Protein AF-A0A7C4BXG2-F1 (afdb_monomer)

Foldseek 3Di:
DDDDCPDPVVVVVVVVVVVVVVPDDDDPCDPVVADPPAAEDPPDPDFDDCPRHTDDPVVCVVNPPPPDPPPDPCDDPPQQWKWFCAQNKIKIWGDDPQWTWIDINDPPDTDPVDIGSDPVVVQVVSCVVRNDGPVDMDRDDDD

Secondary structure (DSSP, 8-state):
-PPPTTSHHHHHHHHHHHHHHTTS-S----GGGS-TT--B-TT-SS-EE-SSSEE-HHHHHHHS------------TT-SEEEEEETTEEEEEEEETTEEEEEES-TTSEEEEEEES-HHHHHHHHHHHH--BTT--EE----

Radius of gyration: 22.64 Å; Cα contacts (8 Å, |Δi|>4): 168; chains: 1; bounding box: 54×31×63 Å

pLDDT: mean 75.83, std 14.95, range [41.62, 94.38]

Nearest PDB structures (foldseek):
  8vat-assembly1_G  TM=6.072E-01  e=2.137E+00  Escherichia coli
  3q4k-assembly1_A  TM=5.420E-01  e=1.673E+00  Escherichia coli K-12
  6amq-assembly2_C  TM=5.265E-01  e=2.415E+00  Enterobacter cloacae EcWSU1
  3f1v-assembly1_B  TM=5.075E-01  e=1.673E+00  Escherichia coli
  3t0p-assembly1_A  TM=4.007E-01  e=3.279E+00  Agathobacter rectalis ATCC 33656

Sequence (143 aa):
MAAPAYSLAAWRKFREEQAQRKQESPGEVTLADIPADAEMDVGIVIGFWDGERFVSWEKWVATAPVLRAESTPALPEDARLVTAVCGKTRVWLARDGDRWLMYAGTQRSRRRDFASPHLAHAQHTAEAWYGPPAGGWQVERER

Mean predicted aligned error: 17.7 Å

Solvent-accessible surface area (backbone atoms only — not comparable to full-atom values): 8924 Å² total; per-residue (Å²): 134,86,77,57,89,88,31,73,65,47,53,50,51,51,50,52,54,53,58,58,58,71,74,75,67,85,75,79,84,48,82,84,75,53,65,96,79,59,54,65,53,88,91,62,92,70,62,38,79,74,86,82,40,28,32,46,64,69,59,36,67,75,64,52,78,82,78,70,80,78,85,65,77,83,69,62,92,79,61,50,29,35,36,30,39,17,60,91,37,45,34,38,40,36,55,58,88,74,28,34,38,42,17,62,73,41,90,87,52,70,49,86,92,49,74,28,74,44,65,68,61,48,50,52,49,47,30,74,73,43,32,63,46,81,80,45,81,39,74,56,77,87,128

Structure (mmCIF, N/CA/C/O backbone):
data_AF-A0A7C4BXG2-F1
#
_entry.id   AF-A0A7C4BXG2-F1
#
loop_
_atom_site.group_PDB
_atom_site.id
_atom_site.type_symbol
_atom_site.label_atom_id
_atom_site.label_alt_id
_atom_site.label_c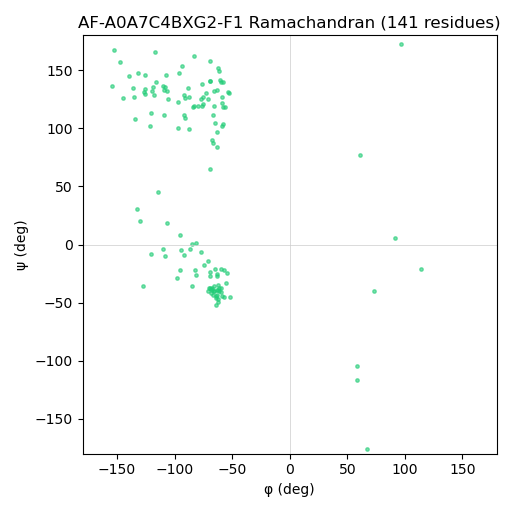omp_id
_atom_site.label_asym_id
_atom_site.label_entity_id
_atom_site.label_seq_id
_atom_site.pdbx_PDB_ins_code
_atom_site.Cartn_x
_atom_site.Cartn_y
_atom_site.Cartn_z
_atom_site.occupancy
_atom_site.B_iso_or_equiv
_atom_site.auth_seq_id
_atom_site.auth_comp_id
_atom_site.auth_asym_id
_atom_site.auth_atom_id
_atom_site.pdbx_PDB_model_num
ATOM 1 N N . MET A 1 1 ? 29.471 7.621 9.120 1.00 42.69 1 MET A N 1
ATOM 2 C CA . MET A 1 1 ? 30.047 8.253 7.913 1.00 42.69 1 MET A CA 1
ATOM 3 C C . MET A 1 1 ? 29.531 7.498 6.699 1.00 42.69 1 MET A C 1
ATOM 5 O O . MET A 1 1 ? 29.715 6.289 6.646 1.00 42.69 1 MET A O 1
ATOM 9 N N . ALA A 1 2 ? 28.808 8.168 5.801 1.00 51.31 2 ALA A N 1
ATOM 10 C CA . ALA A 1 2 ? 28.287 7.552 4.582 1.00 51.31 2 ALA A CA 1
ATOM 11 C C . ALA A 1 2 ? 29.439 7.318 3.593 1.00 51.31 2 ALA A C 1
ATOM 13 O O . ALA A 1 2 ? 30.243 8.220 3.365 1.00 51.31 2 ALA A O 1
ATOM 14 N N . ALA A 1 3 ? 29.550 6.103 3.053 1.00 52.75 3 ALA A N 1
ATOM 15 C CA . ALA A 1 3 ? 30.561 5.797 2.049 1.00 52.75 3 ALA A CA 1
ATOM 16 C C . ALA A 1 3 ? 30.229 6.537 0.738 1.00 52.75 3 ALA A C 1
ATOM 18 O O . ALA A 1 3 ? 29.051 6.620 0.381 1.00 52.75 3 ALA A O 1
ATOM 19 N N . PRO A 1 4 ? 31.228 7.073 0.015 1.00 55.00 4 PRO A N 1
ATOM 20 C CA . PRO A 1 4 ? 30.988 7.770 -1.241 1.00 55.00 4 PRO A CA 1
ATOM 21 C C . PRO A 1 4 ? 30.348 6.833 -2.273 1.00 55.00 4 PRO A C 1
ATOM 23 O O . PRO A 1 4 ? 30.601 5.622 -2.272 1.00 55.00 4 PRO A O 1
ATOM 26 N N . ALA A 1 5 ? 29.531 7.415 -3.157 1.00 58.12 5 ALA A N 1
ATOM 27 C CA . ALA A 1 5 ? 28.716 6.706 -4.150 1.00 58.12 5 ALA A CA 1
ATOM 28 C C . ALA A 1 5 ? 29.522 5.758 -5.062 1.00 58.12 5 ALA A C 1
ATOM 30 O O . ALA A 1 5 ? 28.990 4.760 -5.533 1.00 58.12 5 ALA A O 1
ATOM 31 N N . TYR A 1 6 ? 30.822 6.018 -5.234 1.00 62.44 6 TYR A N 1
ATOM 32 C CA . TYR A 1 6 ? 31.754 5.199 -6.015 1.00 62.44 6 TYR A CA 1
ATOM 33 C C . TYR A 1 6 ? 32.831 4.552 -5.132 1.00 62.44 6 TYR A C 1
ATOM 35 O O . TYR A 1 6 ? 34.021 4.604 -5.426 1.00 62.44 6 TYR A O 1
ATOM 43 N N . SER A 1 7 ? 32.433 3.986 -3.993 1.00 78.75 7 SER A N 1
ATOM 44 C CA . SER A 1 7 ? 33.336 3.215 -3.131 1.00 78.75 7 SER A CA 1
ATOM 45 C C . SER A 1 7 ? 33.278 1.721 -3.448 1.00 78.75 7 SER A C 1
ATOM 47 O O . SER A 1 7 ? 32.250 1.192 -3.868 1.00 78.75 7 SER A O 1
ATOM 49 N N . LEU A 1 8 ? 34.365 1.001 -3.157 1.00 73.44 8 LEU A N 1
ATOM 50 C CA . LEU A 1 8 ? 34.399 -0.464 -3.244 1.00 73.44 8 LEU A CA 1
ATOM 51 C C . LEU A 1 8 ? 33.285 -1.114 -2.399 1.00 73.44 8 LEU A C 1
ATOM 53 O O . LEU A 1 8 ? 32.741 -2.148 -2.772 1.00 73.44 8 LEU A O 1
ATOM 57 N N . ALA A 1 9 ? 32.922 -0.491 -1.273 1.00 77.75 9 ALA A N 1
ATOM 58 C CA . ALA A 1 9 ? 31.816 -0.924 -0.425 1.00 77.75 9 ALA A CA 1
ATOM 59 C C . ALA A 1 9 ? 30.448 -0.740 -1.106 1.00 77.75 9 ALA A C 1
ATOM 61 O O . ALA A 1 9 ? 29.619 -1.645 -1.041 1.00 77.75 9 ALA A O 1
ATOM 62 N N . ALA A 1 10 ? 30.229 0.384 -1.800 1.00 74.00 10 ALA A N 1
ATOM 63 C CA . ALA A 1 10 ? 29.034 0.595 -2.618 1.00 74.00 10 ALA A CA 1
ATOM 64 C C . ALA A 1 10 ? 28.955 -0.423 -3.766 1.00 74.00 10 ALA A C 1
ATOM 66 O O . ALA A 1 10 ? 27.894 -0.978 -4.031 1.00 74.00 10 ALA A O 1
ATOM 67 N N . TRP A 1 11 ? 30.093 -0.751 -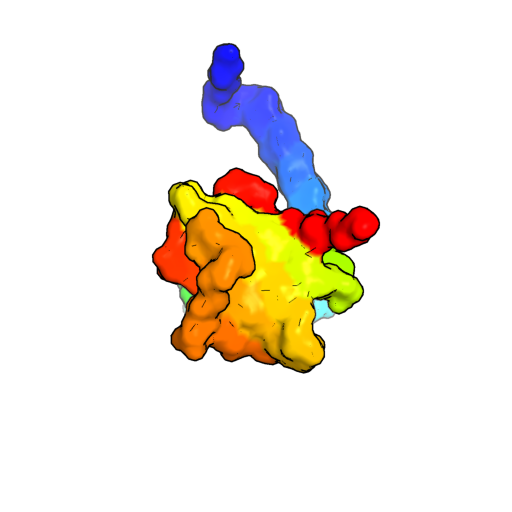4.384 1.00 69.38 11 TRP A N 1
ATOM 68 C CA . TRP A 1 11 ? 30.150 -1.750 -5.450 1.00 69.38 11 TRP A CA 1
ATOM 69 C C . TRP A 1 11 ? 29.874 -3.178 -4.964 1.00 69.38 11 TRP A C 1
ATOM 71 O O . TRP A 1 11 ? 29.197 -3.942 -5.649 1.00 69.38 11 TRP A O 1
ATOM 81 N N . ARG A 1 12 ? 30.362 -3.544 -3.773 1.00 79.06 12 ARG A N 1
ATOM 82 C CA . ARG A 1 12 ? 30.059 -4.841 -3.146 1.00 79.06 12 ARG A CA 1
ATOM 83 C C . ARG A 1 12 ? 28.575 -4.971 -2.815 1.00 79.06 12 ARG A C 1
ATOM 85 O O . ARG A 1 12 ? 27.976 -5.960 -3.217 1.00 79.06 12 ARG A O 1
ATOM 92 N N . LYS A 1 13 ? 27.974 -3.941 -2.210 1.00 76.69 13 LYS A N 1
ATOM 93 C CA . LYS 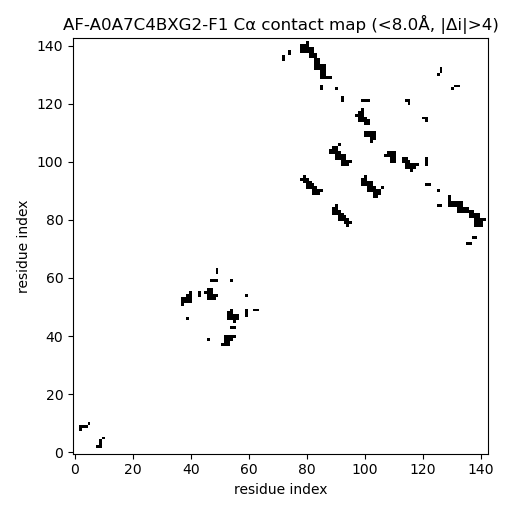A 1 13 ? 26.524 -3.897 -1.964 1.00 76.69 13 LYS A CA 1
ATOM 94 C C . LYS A 1 13 ? 25.713 -4.004 -3.250 1.00 76.69 13 LYS A C 1
ATOM 96 O O . LYS A 1 13 ? 24.798 -4.808 -3.319 1.00 76.69 13 LYS A O 1
ATOM 101 N N . PHE A 1 14 ? 26.104 -3.275 -4.295 1.00 73.88 14 PHE A N 1
ATOM 102 C CA . PHE A 1 14 ? 25.446 -3.372 -5.596 1.00 73.88 14 PHE A CA 1
ATOM 103 C C . PHE A 1 14 ? 25.522 -4.793 -6.177 1.00 73.88 14 PHE A C 1
ATOM 105 O O . PHE A 1 14 ? 24.537 -5.291 -6.708 1.00 73.88 14 PHE A O 1
ATOM 112 N N . ARG A 1 15 ? 26.660 -5.492 -6.052 1.00 76.19 15 ARG A N 1
ATOM 113 C CA . ARG A 1 15 ? 26.761 -6.899 -6.482 1.00 76.19 15 ARG A CA 1
ATOM 114 C C . ARG A 1 15 ? 25.892 -7.840 -5.652 1.00 76.19 15 ARG A C 1
ATOM 116 O O . ARG A 1 15 ? 25.310 -8.753 -6.225 1.00 76.19 15 ARG A O 1
ATOM 123 N N . GLU A 1 16 ? 25.821 -7.637 -4.340 1.00 72.94 16 GLU A N 1
ATOM 124 C CA . GLU A 1 16 ? 24.965 -8.424 -3.443 1.00 72.94 16 GLU A CA 1
ATOM 125 C C . GLU A 1 16 ? 23.480 -8.223 -3.786 1.00 72.94 16 GLU A C 1
ATOM 127 O O . GLU A 1 16 ? 22.754 -9.199 -3.955 1.00 72.94 16 GLU A O 1
ATOM 132 N N . GLU A 1 17 ? 23.060 -6.978 -4.025 1.00 69.69 17 GLU A N 1
ATOM 133 C CA . GLU A 1 17 ? 21.702 -6.624 -4.457 1.00 69.69 17 GLU A CA 1
ATOM 134 C C . GLU A 1 17 ? 21.356 -7.210 -5.837 1.00 69.69 17 GLU A C 1
ATOM 136 O O . GLU A 1 17 ? 20.243 -7.692 -6.045 1.00 69.69 17 GLU A O 1
ATOM 141 N N . GLN A 1 18 ? 22.303 -7.219 -6.782 1.00 65.19 18 GLN A N 1
ATOM 142 C CA . GLN A 1 18 ? 22.118 -7.843 -8.100 1.00 65.19 18 GLN A CA 1
ATOM 143 C C . GLN A 1 18 ? 22.058 -9.375 -8.015 1.00 65.19 18 GLN A C 1
ATOM 145 O O . GLN A 1 18 ? 21.264 -9.998 -8.717 1.00 65.19 18 GLN A O 1
ATOM 150 N N . ALA A 1 19 ? 22.860 -9.994 -7.144 1.00 62.03 19 ALA A N 1
ATOM 151 C CA . ALA A 1 19 ? 22.832 -11.439 -6.925 1.00 62.03 19 ALA A CA 1
ATOM 152 C C . ALA A 1 19 ? 21.519 -11.896 -6.266 1.00 62.03 19 ALA A C 1
ATOM 154 O O . ALA A 1 19 ? 20.984 -12.933 -6.650 1.00 62.03 19 ALA A O 1
ATOM 155 N N . GLN A 1 20 ? 20.972 -11.104 -5.338 1.00 55.25 20 GLN A N 1
ATOM 156 C CA . GLN A 1 20 ? 19.665 -11.356 -4.721 1.00 55.25 20 GLN A CA 1
ATOM 157 C C . GLN A 1 20 ? 18.502 -11.127 -5.691 1.00 55.25 20 GLN A C 1
ATOM 159 O O . GLN A 1 20 ? 17.590 -11.946 -5.745 1.00 55.25 20 GLN A O 1
ATOM 164 N N . ARG A 1 21 ? 18.554 -10.090 -6.537 1.00 52.72 21 ARG A N 1
ATOM 165 C CA . ARG A 1 21 ? 17.529 -9.858 -7.574 1.00 52.72 21 ARG A CA 1
ATOM 166 C C . ARG A 1 21 ? 17.450 -10.963 -8.624 1.00 52.72 21 ARG A C 1
ATOM 168 O O . ARG A 1 21 ? 16.385 -11.169 -9.194 1.00 52.72 21 ARG A O 1
ATOM 175 N N . LYS A 1 22 ? 18.546 -11.682 -8.874 1.00 49.16 22 LYS A N 1
ATOM 176 C CA . LYS A 1 22 ? 18.577 -12.778 -9.852 1.00 49.16 22 LYS A CA 1
ATOM 177 C C . LYS A 1 22 ? 17.794 -14.022 -9.399 1.00 49.16 22 LYS A C 1
ATOM 179 O O . LYS A 1 22 ? 17.541 -14.892 -10.219 1.00 49.16 22 LYS A O 1
ATOM 184 N N . GLN A 1 23 ? 17.421 -14.129 -8.119 1.00 49.28 23 GLN A N 1
ATOM 185 C CA . GLN A 1 23 ? 16.764 -15.327 -7.579 1.00 49.28 23 GLN A CA 1
ATOM 186 C C . GLN A 1 23 ? 15.227 -15.297 -7.624 1.00 49.28 23 GLN A C 1
ATOM 188 O O . GLN A 1 23 ? 14.618 -16.335 -7.392 1.00 49.28 23 GLN A O 1
ATOM 193 N N . GLU A 1 24 ? 14.591 -14.166 -7.954 1.00 45.75 24 GLU A N 1
ATOM 194 C CA . GLU A 1 24 ? 13.129 -14.009 -7.810 1.00 45.75 24 GLU A CA 1
ATOM 195 C C 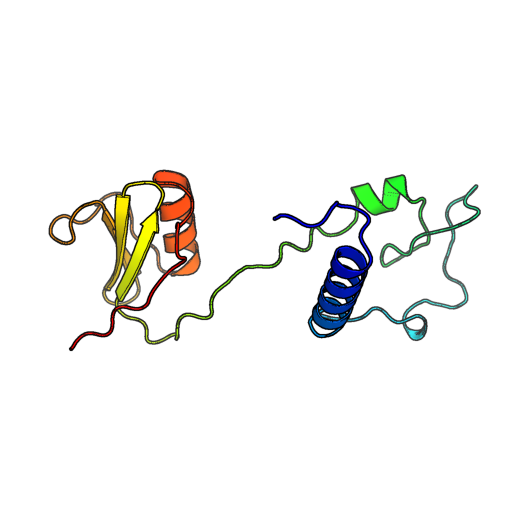. GLU A 1 24 ? 12.423 -13.401 -9.041 1.00 45.75 24 GLU A C 1
ATOM 197 O O . GLU A 1 24 ? 11.404 -12.723 -8.911 1.00 45.75 24 GLU A O 1
ATOM 202 N N . SER A 1 25 ? 12.923 -13.630 -10.261 1.00 41.62 25 SER A N 1
ATOM 203 C CA . SER A 1 25 ? 12.188 -13.255 -11.479 1.00 41.62 25 SER A CA 1
ATOM 204 C C . SER A 1 25 ? 11.237 -14.376 -11.933 1.00 41.62 25 SER A C 1
ATOM 206 O O . SER A 1 25 ? 11.701 -15.501 -12.139 1.00 41.62 25 SER A O 1
ATOM 208 N N . PRO A 1 26 ? 9.936 -14.107 -12.158 1.00 43.25 26 PRO A N 1
ATOM 209 C CA . PRO A 1 26 ? 9.053 -15.051 -12.828 1.00 43.25 26 PRO A CA 1
ATOM 210 C C . PRO A 1 26 ? 9.433 -15.136 -14.310 1.00 43.25 26 PRO A C 1
ATOM 212 O O . PRO A 1 26 ? 9.474 -14.115 -14.990 1.00 43.25 26 PRO A O 1
ATOM 215 N N . GLY A 1 27 ? 9.706 -16.357 -14.779 1.00 49.84 27 GLY A N 1
ATOM 216 C CA . GLY A 1 27 ? 9.966 -16.689 -16.182 1.00 49.84 27 GLY A CA 1
ATOM 217 C C . GLY A 1 27 ? 11.179 -15.971 -16.769 1.00 49.84 27 GLY A C 1
ATOM 218 O O . GLY A 1 27 ? 11.028 -15.012 -17.518 1.00 49.84 27 GLY A O 1
ATOM 219 N N . GLU A 1 28 ? 12.386 -16.437 -16.445 1.00 55.62 28 GLU A N 1
ATOM 220 C CA . GLU A 1 28 ? 13.588 -16.061 -17.193 1.00 55.62 28 GLU A CA 1
ATOM 221 C C . GLU A 1 28 ? 13.375 -16.487 -18.655 1.00 55.62 28 GLU A C 1
ATOM 223 O O . GLU A 1 28 ? 13.436 -17.673 -18.959 1.00 55.62 28 GLU A O 1
ATOM 228 N N . VAL A 1 29 ? 13.048 -15.540 -19.545 1.00 57.25 29 VAL A N 1
ATOM 229 C CA . VAL A 1 29 ? 13.073 -15.781 -20.994 1.00 57.25 29 VAL A CA 1
ATOM 230 C C . VAL A 1 29 ? 14.532 -16.026 -21.337 1.00 57.25 29 VAL A C 1
ATOM 232 O O . VAL A 1 29 ? 15.368 -15.120 -21.298 1.00 57.25 29 VAL A O 1
ATOM 235 N N . THR A 1 30 ? 14.857 -17.286 -21.572 1.00 65.56 30 THR A N 1
ATOM 236 C CA . THR A 1 30 ? 16.206 -17.723 -21.875 1.00 65.56 30 THR A CA 1
ATOM 237 C C . THR A 1 30 ? 16.485 -17.531 -23.358 1.00 65.56 30 THR A C 1
ATOM 239 O O . THR A 1 30 ? 15.582 -17.423 -24.184 1.00 65.56 30 THR A O 1
ATOM 242 N N . LEU A 1 31 ? 17.765 -17.541 -23.732 1.00 64.88 31 LEU A N 1
ATOM 243 C CA . LEU A 1 31 ? 18.156 -17.498 -25.142 1.00 64.88 31 LEU A CA 1
ATOM 244 C C . LEU A 1 31 ? 17.542 -18.653 -25.965 1.00 64.88 31 LEU A C 1
ATOM 246 O O . LEU A 1 31 ? 17.446 -18.545 -27.181 1.00 64.88 31 LEU A O 1
ATOM 250 N N . ALA A 1 32 ? 17.146 -19.751 -25.308 1.00 73.12 32 ALA A N 1
ATOM 251 C CA . ALA A 1 32 ? 16.499 -20.899 -25.938 1.00 73.12 32 ALA A CA 1
ATOM 252 C C . ALA A 1 32 ? 15.030 -20.639 -26.318 1.00 73.12 32 ALA A C 1
ATOM 254 O O . ALA A 1 32 ? 14.491 -21.363 -27.151 1.00 73.12 32 ALA A O 1
ATOM 255 N N . ASP A 1 33 ? 14.405 -19.612 -25.738 1.00 72.94 33 ASP A N 1
ATOM 256 C CA . ASP A 1 33 ? 13.015 -19.231 -26.003 1.00 72.94 33 ASP A CA 1
ATOM 257 C C . ASP A 1 33 ? 12.885 -18.284 -27.212 1.00 72.94 33 ASP A C 1
ATOM 259 O O . ASP A 1 33 ? 11.778 -17.934 -27.617 1.00 72.94 33 ASP A O 1
ATOM 263 N N . ILE A 1 34 ? 14.012 -17.870 -27.803 1.00 75.56 34 ILE A N 1
ATOM 264 C CA . ILE A 1 34 ? 14.061 -16.992 -28.974 1.00 75.56 34 ILE A CA 1
ATOM 265 C C . ILE A 1 34 ? 14.227 -17.854 -30.240 1.00 75.56 34 ILE A C 1
ATOM 267 O O . ILE A 1 34 ? 15.216 -18.587 -30.345 1.00 75.56 34 ILE A O 1
ATOM 271 N N . PRO A 1 35 ? 13.312 -17.766 -31.227 1.00 79.75 35 PRO A N 1
ATOM 272 C CA . PRO A 1 35 ? 13.462 -18.454 -32.507 1.00 79.75 35 PRO A CA 1
ATOM 273 C C . PRO A 1 35 ? 14.754 -18.048 -33.224 1.00 79.75 35 PRO A C 1
ATOM 275 O O . PRO A 1 35 ? 15.123 -16.874 -33.252 1.00 79.75 35 PRO A O 1
ATOM 278 N N . ALA A 1 36 ? 15.436 -19.012 -33.847 1.00 74.31 36 ALA A N 1
ATOM 279 C CA . ALA A 1 36 ? 16.690 -18.755 -34.562 1.00 74.31 36 ALA A CA 1
ATOM 280 C C . ALA A 1 36 ? 16.515 -17.837 -35.791 1.00 74.31 36 ALA A C 1
ATOM 282 O O . ALA A 1 36 ? 17.481 -17.232 -36.251 1.00 74.31 36 ALA A O 1
ATOM 283 N N . ASP A 1 37 ? 15.294 -17.744 -36.313 1.00 77.56 37 ASP A N 1
ATOM 284 C CA . ASP A 1 37 ? 14.865 -16.948 -37.463 1.00 77.56 37 ASP A CA 1
ATOM 285 C C . ASP A 1 37 ? 14.040 -15.711 -37.067 1.00 77.56 37 ASP A C 1
ATOM 287 O O . ASP A 1 37 ? 13.340 -15.137 -37.899 1.00 77.56 37 ASP A O 1
ATOM 291 N N . ALA A 1 38 ? 14.128 -15.290 -35.803 1.00 77.12 38 ALA A N 1
ATOM 292 C CA . ALA A 1 38 ? 13.421 -14.125 -35.292 1.00 77.12 38 ALA A CA 1
ATOM 293 C C . ALA A 1 38 ? 13.661 -12.862 -36.142 1.00 77.12 38 ALA A C 1
ATOM 295 O O . ALA A 1 38 ? 14.797 -12.480 -36.439 1.00 77.12 38 ALA A O 1
ATOM 296 N N . GLU A 1 39 ? 12.565 -12.192 -36.502 1.00 75.94 39 GLU A N 1
ATOM 297 C CA . GLU A 1 39 ? 12.587 -10.988 -37.328 1.00 75.94 39 GLU A CA 1
ATOM 298 C C . GLU A 1 39 ? 13.193 -9.798 -36.561 1.00 75.94 39 GLU A C 1
ATOM 300 O O . GLU A 1 39 ? 12.961 -9.607 -35.361 1.00 75.94 39 GLU A O 1
ATOM 305 N N . MET A 1 40 ? 13.983 -8.982 -37.264 1.00 75.12 40 MET A N 1
ATOM 306 C CA . MET A 1 40 ? 14.625 -7.785 -36.722 1.00 75.12 40 MET A CA 1
ATOM 307 C C . MET A 1 40 ? 14.120 -6.544 -37.455 1.00 75.12 40 MET A C 1
ATOM 309 O O . MET A 1 40 ? 14.176 -6.482 -38.684 1.00 75.12 40 MET A O 1
ATOM 313 N N . ASP A 1 41 ? 13.663 -5.540 -36.702 1.00 74.06 41 ASP A N 1
ATOM 314 C CA . ASP A 1 41 ? 13.231 -4.267 -37.280 1.00 74.06 41 ASP A CA 1
ATOM 315 C C . ASP A 1 41 ? 14.408 -3.596 -38.040 1.00 74.06 41 ASP A C 1
ATOM 317 O O . ASP A 1 41 ? 15.577 -3.635 -37.636 1.00 74.06 41 ASP A O 1
ATOM 321 N N . VAL A 1 42 ? 14.094 -2.967 -39.176 1.00 69.38 42 VAL A N 1
ATOM 322 C CA . VAL A 1 42 ? 15.086 -2.421 -40.118 1.00 69.38 42 VAL A CA 1
ATOM 323 C C . VAL A 1 42 ? 15.919 -1.302 -39.478 1.00 69.38 42 VAL A C 1
ATOM 325 O O . VAL A 1 42 ? 15.380 -0.359 -38.903 1.00 69.38 42 VAL A O 1
ATOM 328 N N . GLY A 1 43 ? 17.245 -1.368 -39.643 1.00 70.00 43 GLY A N 1
ATOM 329 C CA . GLY A 1 43 ? 18.184 -0.332 -39.184 1.00 70.00 43 GLY A CA 1
ATOM 330 C C . GLY A 1 43 ? 18.737 -0.541 -37.772 1.00 70.00 43 GLY A C 1
ATOM 331 O O . GLY A 1 43 ? 19.462 0.314 -37.265 1.00 70.00 43 GLY A O 1
ATOM 332 N N . ILE A 1 44 ? 18.430 -1.674 -37.140 1.00 64.75 44 ILE A N 1
ATOM 333 C CA . ILE A 1 44 ? 18.906 -2.018 -35.802 1.00 64.75 44 ILE A CA 1
ATOM 334 C C . ILE A 1 44 ? 20.214 -2.813 -35.884 1.00 64.75 44 ILE A C 1
ATOM 336 O O . ILE A 1 44 ? 20.301 -3.819 -36.580 1.00 64.75 44 ILE A O 1
ATOM 340 N N . VAL A 1 45 ? 21.231 -2.363 -35.142 1.00 63.44 45 VAL A N 1
ATOM 341 C CA . VAL A 1 45 ? 22.531 -3.056 -35.000 1.00 63.44 45 VAL A CA 1
ATOM 342 C C . VAL A 1 45 ? 22.591 -3.880 -33.705 1.00 63.44 45 VAL A C 1
ATOM 344 O O . VAL A 1 45 ? 23.267 -4.902 -33.653 1.00 63.44 45 VAL A O 1
ATOM 347 N N . ILE A 1 46 ? 21.867 -3.452 -32.664 1.00 73.56 46 ILE A N 1
ATOM 348 C CA . ILE A 1 46 ? 21.682 -4.181 -31.400 1.00 73.56 46 ILE A CA 1
ATOM 349 C C . ILE A 1 46 ? 20.194 -4.119 -31.051 1.00 73.56 46 ILE A C 1
ATOM 351 O O . ILE A 1 46 ? 19.684 -3.050 -30.710 1.00 73.56 46 ILE A O 1
ATOM 355 N N . GLY A 1 47 ? 19.503 -5.249 -31.194 1.00 76.75 47 GLY A N 1
ATOM 356 C CA . GLY A 1 47 ? 18.071 -5.371 -30.936 1.00 76.75 47 GLY A CA 1
ATOM 357 C C . GLY A 1 47 ? 17.770 -5.899 -29.540 1.00 76.75 47 GLY A C 1
ATOM 358 O O . GLY A 1 47 ? 18.516 -6.710 -28.995 1.00 76.75 47 GLY A O 1
ATOM 359 N N . PHE A 1 48 ? 16.653 -5.453 -28.978 1.00 78.19 48 PHE A N 1
ATOM 360 C CA . PHE A 1 48 ? 16.096 -5.946 -27.725 1.00 78.19 48 PHE A CA 1
ATOM 361 C C . PHE A 1 48 ? 14.862 -6.789 -28.034 1.00 78.19 48 PHE A C 1
ATOM 363 O O . PHE 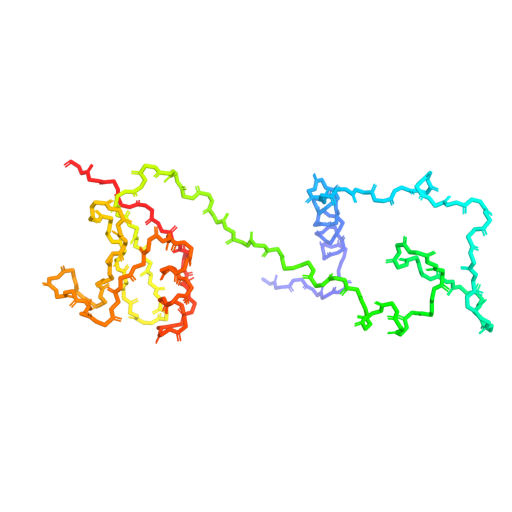A 1 48 ? 14.013 -6.370 -28.819 1.00 78.19 48 PHE A O 1
ATOM 370 N N . TRP A 1 49 ? 14.785 -7.979 -27.441 1.00 82.00 49 TRP A N 1
ATOM 371 C CA . TRP A 1 49 ? 13.653 -8.887 -27.618 1.00 82.00 49 TRP A CA 1
ATOM 372 C C . TRP A 1 49 ? 12.449 -8.387 -26.815 1.00 82.00 49 TRP A C 1
ATOM 374 O O . TRP A 1 49 ? 12.544 -8.226 -25.594 1.00 82.00 49 TRP A O 1
ATOM 384 N N . ASP A 1 50 ? 11.333 -8.118 -27.491 1.00 76.69 50 ASP A N 1
ATOM 385 C CA . ASP A 1 50 ? 10.072 -7.695 -26.862 1.00 76.69 50 ASP A CA 1
ATOM 386 C C . ASP A 1 50 ? 9.099 -8.856 -26.584 1.00 76.69 50 ASP A C 1
ATOM 388 O O . ASP A 1 50 ? 8.075 -8.647 -25.937 1.00 76.69 50 ASP A O 1
ATOM 392 N N . GLY A 1 51 ? 9.438 -10.074 -27.019 1.00 74.69 51 GLY A N 1
ATOM 393 C CA . GLY A 1 51 ? 8.581 -11.260 -26.942 1.00 74.69 51 GLY A CA 1
ATOM 394 C C . GLY A 1 51 ? 8.136 -11.786 -28.309 1.00 74.69 51 GLY A C 1
ATOM 395 O O . GLY A 1 51 ? 7.806 -12.965 -28.409 1.00 74.69 51 GLY A O 1
ATOM 396 N N . GLU A 1 52 ? 8.176 -10.954 -29.353 1.00 79.25 52 GLU A N 1
ATOM 397 C CA . GLU A 1 52 ? 7.772 -11.318 -30.719 1.00 79.25 52 GLU A CA 1
ATOM 398 C C . GLU A 1 52 ? 8.849 -11.000 -31.768 1.00 79.25 52 GLU A C 1
ATOM 400 O O . GLU A 1 52 ? 9.011 -11.757 -32.726 1.00 79.25 52 GLU A O 1
ATOM 405 N N . ARG A 1 53 ? 9.596 -9.899 -31.609 1.00 81.38 53 ARG A N 1
ATOM 406 C CA . ARG A 1 53 ? 10.633 -9.451 -32.555 1.00 81.38 53 ARG A CA 1
ATOM 407 C C . ARG A 1 53 ? 11.736 -8.638 -31.879 1.00 81.38 53 ARG A C 1
ATOM 409 O O . ARG A 1 53 ? 11.619 -8.181 -30.741 1.00 81.38 53 ARG A O 1
ATOM 416 N N . PHE A 1 54 ? 12.832 -8.415 -32.600 1.00 82.00 54 PHE A N 1
ATOM 417 C CA . PHE A 1 54 ? 13.897 -7.526 -32.138 1.00 82.00 54 PHE A CA 1
ATOM 418 C C . PHE A 1 54 ? 13.592 -6.065 -32.478 1.00 82.00 54 PHE A C 1
ATOM 420 O O . PHE A 1 54 ? 13.519 -5.685 -33.649 1.00 82.00 54 PHE A O 1
ATOM 427 N N . VAL A 1 55 ? 13.472 -5.234 -31.441 1.00 82.00 55 VAL A N 1
ATOM 428 C CA . VAL A 1 55 ? 13.171 -3.798 -31.536 1.00 82.00 55 VAL A CA 1
ATOM 429 C C . VAL A 1 55 ? 14.314 -2.933 -30.999 1.00 82.00 55 VAL A C 1
ATOM 431 O O . VAL A 1 55 ? 15.240 -3.415 -30.344 1.00 82.00 55 VAL A O 1
ATOM 434 N N . SER A 1 56 ? 14.285 -1.630 -31.296 1.00 85.62 56 SER A N 1
ATOM 435 C CA . SER A 1 56 ? 15.282 -0.686 -30.782 1.00 85.62 56 SER A CA 1
ATOM 436 C C . SER A 1 56 ? 15.114 -0.484 -29.273 1.00 85.62 56 SER A C 1
ATOM 438 O O . SER A 1 56 ? 14.026 -0.675 -28.730 1.00 85.62 56 SER A O 1
ATOM 440 N N . TRP A 1 57 ? 16.174 -0.040 -28.592 1.00 78.62 57 TRP A N 1
ATOM 441 C CA . TRP A 1 57 ? 16.141 0.232 -27.149 1.00 78.62 57 TRP A CA 1
ATOM 442 C C . TRP A 1 57 ? 14.987 1.155 -26.730 1.00 78.62 57 TRP A C 1
ATOM 444 O O . TRP A 1 57 ? 14.276 0.866 -25.773 1.00 78.62 57 TRP A O 1
ATOM 454 N N . GLU A 1 58 ? 14.762 2.246 -27.462 1.00 82.31 58 GLU A N 1
ATOM 455 C CA . GLU A 1 58 ? 13.710 3.222 -27.149 1.00 82.31 58 GLU A CA 1
ATOM 456 C C . GLU A 1 58 ? 12.311 2.603 -27.231 1.00 82.31 58 GLU A C 1
ATOM 458 O O . GLU A 1 58 ? 11.481 2.797 -26.342 1.00 82.31 58 GLU A O 1
ATOM 463 N N . LYS A 1 59 ? 12.067 1.808 -28.279 1.00 79.94 59 LYS A N 1
ATOM 464 C CA . LYS A 1 59 ? 10.798 1.108 -28.493 1.00 79.94 59 LYS A CA 1
ATOM 465 C C . LYS A 1 59 ? 10.597 0.005 -27.458 1.00 79.94 59 LYS A C 1
ATOM 467 O O . LYS A 1 59 ? 9.487 -0.163 -26.955 1.00 79.94 59 LYS A O 1
ATOM 472 N N . TRP A 1 60 ? 11.673 -0.684 -27.084 1.00 82.69 60 TRP A N 1
ATOM 473 C CA . TRP A 1 60 ? 11.647 -1.670 -26.014 1.00 82.69 60 TRP A CA 1
ATOM 474 C C . TRP A 1 60 ? 11.278 -1.027 -24.678 1.00 82.69 60 TRP A C 1
ATOM 476 O O . TRP A 1 60 ? 10.332 -1.471 -24.047 1.00 82.69 60 TRP A O 1
ATOM 486 N N . VAL A 1 61 ? 11.918 0.078 -24.280 1.00 79.38 61 VAL A N 1
ATOM 487 C CA . VAL A 1 61 ? 11.595 0.794 -23.028 1.00 79.38 61 VAL A CA 1
ATOM 488 C C . VAL A 1 61 ? 10.145 1.286 -23.003 1.00 79.38 61 VAL A C 1
ATOM 490 O O . VAL A 1 61 ? 9.503 1.234 -21.957 1.00 79.38 61 VAL A O 1
ATOM 493 N N . ALA A 1 62 ? 9.612 1.740 -24.139 1.00 78.12 62 ALA A N 1
ATOM 494 C CA . ALA A 1 62 ? 8.224 2.190 -24.238 1.00 78.12 62 ALA A CA 1
ATOM 495 C C . ALA A 1 62 ? 7.195 1.049 -24.119 1.00 78.12 62 ALA A C 1
ATOM 497 O O . ALA A 1 62 ? 6.064 1.294 -23.701 1.00 78.12 62 ALA A O 1
ATOM 498 N N . THR A 1 63 ? 7.577 -0.175 -24.488 1.00 71.25 63 THR A N 1
ATOM 499 C CA . THR A 1 63 ? 6.678 -1.343 -24.546 1.00 71.25 63 THR A CA 1
ATOM 500 C C . THR A 1 63 ? 6.960 -2.349 -23.427 1.00 71.25 63 THR A C 1
ATOM 502 O O . THR A 1 63 ? 6.175 -3.269 -23.209 1.00 71.25 63 THR A O 1
ATOM 505 N N . ALA A 1 64 ? 8.066 -2.171 -22.698 1.00 65.75 64 ALA A N 1
ATOM 506 C CA . ALA A 1 64 ? 8.492 -3.069 -21.644 1.00 65.75 64 ALA A CA 1
ATOM 507 C C . ALA A 1 64 ? 7.395 -3.148 -20.574 1.00 65.75 64 ALA A C 1
ATOM 509 O O . ALA A 1 64 ? 6.962 -2.109 -20.058 1.00 65.75 64 ALA A O 1
ATOM 510 N N . PRO A 1 65 ? 6.939 -4.361 -20.218 1.00 57.22 65 PRO A N 1
ATOM 511 C CA . PRO A 1 65 ? 5.952 -4.515 -19.169 1.00 57.22 65 PRO A CA 1
ATOM 512 C C . PRO A 1 65 ? 6.523 -3.912 -17.887 1.00 57.22 65 PRO A C 1
ATOM 514 O O . PRO A 1 65 ? 7.594 -4.304 -17.416 1.00 57.22 65 PRO A O 1
ATOM 517 N N . VAL A 1 66 ? 5.816 -2.929 -17.326 1.00 58.09 66 VAL A N 1
ATOM 518 C CA . VAL A 1 66 ? 6.164 -2.354 -16.027 1.00 58.09 66 VAL A CA 1
ATOM 519 C C . VAL A 1 66 ? 5.915 -3.440 -14.987 1.00 58.09 66 VAL A C 1
ATOM 521 O O . VAL A 1 66 ? 4.818 -3.563 -14.445 1.00 58.09 66 VAL A O 1
ATOM 524 N N . LEU A 1 67 ? 6.937 -4.250 -14.719 1.00 52.06 67 LEU A N 1
ATOM 525 C CA . LEU A 1 67 ? 6.960 -5.184 -13.605 1.00 52.06 67 LEU A CA 1
ATOM 526 C C . LEU A 1 67 ? 6.991 -4.353 -12.321 1.00 52.06 67 LEU A C 1
ATOM 528 O O . LEU A 1 67 ? 8.044 -4.004 -11.786 1.00 52.06 67 LEU A O 1
ATOM 532 N N . ARG A 1 68 ? 5.805 -3.980 -11.839 1.00 42.75 68 ARG A N 1
ATOM 533 C CA . ARG A 1 68 ? 5.640 -3.528 -10.465 1.00 42.75 68 ARG A CA 1
ATOM 534 C C . ARG A 1 68 ? 5.918 -4.748 -9.601 1.00 42.75 68 ARG A C 1
ATOM 536 O O . ARG A 1 68 ? 5.138 -5.691 -9.613 1.00 42.75 68 ARG A O 1
ATOM 543 N N . ALA A 1 69 ? 7.025 -4.725 -8.866 1.00 48.34 69 ALA A N 1
ATOM 544 C CA . ALA A 1 69 ? 7.163 -5.603 -7.719 1.00 48.34 69 ALA A CA 1
ATOM 545 C C . ALA A 1 69 ? 5.985 -5.280 -6.792 1.00 48.34 69 ALA A C 1
ATOM 547 O O . ALA A 1 69 ? 5.947 -4.209 -6.179 1.00 48.34 69 ALA A O 1
ATOM 548 N N . GLU A 1 70 ? 4.972 -6.143 -6.777 1.00 43.78 70 GLU A N 1
ATOM 549 C CA . GLU A 1 70 ? 3.949 -6.100 -5.749 1.00 43.78 70 GLU A CA 1
ATOM 550 C C . GLU A 1 70 ? 4.669 -6.392 -4.439 1.00 43.78 70 GLU A C 1
ATOM 552 O O . GLU A 1 70 ? 4.973 -7.534 -4.104 1.00 43.78 70 GLU A O 1
ATOM 557 N N . SER A 1 71 ? 5.016 -5.330 -3.715 1.00 46.41 71 SER A N 1
ATOM 558 C CA . SER A 1 71 ? 5.475 -5.407 -2.336 1.00 46.41 71 SER A CA 1
ATOM 559 C C . SER A 1 71 ? 4.292 -5.825 -1.467 1.00 46.41 71 SER A C 1
ATOM 561 O O . SER A 1 71 ? 3.797 -5.040 -0.663 1.00 46.41 71 SER A O 1
ATOM 563 N N . THR A 1 72 ? 3.790 -7.037 -1.666 1.00 50.38 72 THR A N 1
ATOM 564 C CA . THR A 1 72 ? 2.778 -7.641 -0.816 1.00 50.38 72 THR A CA 1
ATOM 565 C C . THR A 1 72 ? 3.545 -8.339 0.297 1.00 50.38 72 THR A C 1
ATOM 567 O O . THR A 1 72 ? 4.059 -9.437 0.075 1.00 50.38 72 THR A O 1
ATOM 570 N N . PRO A 1 73 ? 3.686 -7.757 1.505 1.00 50.97 73 PRO A N 1
ATOM 571 C CA . PRO A 1 73 ? 3.983 -8.601 2.645 1.00 50.97 73 PRO A CA 1
ATOM 572 C C . PRO A 1 73 ? 2.832 -9.605 2.720 1.00 50.97 73 PRO A C 1
ATOM 574 O O . PRO A 1 73 ? 1.673 -9.202 2.828 1.00 50.97 73 PRO A O 1
ATOM 577 N N . ALA A 1 74 ? 3.151 -10.893 2.577 1.00 56.31 74 ALA A N 1
ATOM 578 C CA . ALA A 1 74 ? 2.198 -11.987 2.679 1.00 56.31 74 ALA A CA 1
ATOM 579 C C . ALA A 1 74 ? 1.622 -12.001 4.101 1.00 56.31 74 ALA A C 1
ATOM 581 O O . ALA A 1 74 ? 2.128 -12.669 5.003 1.00 56.31 74 ALA A O 1
ATOM 582 N N . LEU A 1 75 ? 0.594 -11.184 4.328 1.00 61.25 75 LEU A N 1
ATOM 583 C CA . LEU A 1 75 ? -0.220 -11.283 5.520 1.00 61.25 75 LEU A CA 1
ATOM 584 C C . LEU A 1 75 ? -0.937 -12.633 5.426 1.00 61.25 75 LEU A C 1
ATOM 586 O O . LEU A 1 75 ? -1.461 -12.967 4.362 1.00 61.25 75 LEU A O 1
ATOM 590 N N . PRO A 1 76 ? -0.928 -13.431 6.498 1.00 64.81 76 PRO A N 1
ATOM 591 C CA . PRO A 1 76 ? -1.558 -14.736 6.490 1.00 64.81 76 PRO A CA 1
ATOM 592 C C . PRO A 1 76 ? -3.059 -14.591 6.179 1.00 64.81 76 PRO A C 1
ATOM 594 O O . PRO A 1 76 ? -3.707 -13.640 6.623 1.00 64.81 76 PRO A O 1
ATOM 597 N N . GLU A 1 77 ? -3.602 -15.502 5.364 1.00 62.72 77 GLU A N 1
ATOM 598 C CA . GLU A 1 77 ? -4.982 -15.420 4.844 1.00 62.72 77 GLU A CA 1
ATOM 599 C C . GLU A 1 77 ? -6.057 -15.410 5.947 1.00 62.72 77 GLU A C 1
ATOM 601 O O . GLU A 1 77 ? -7.185 -14.952 5.733 1.00 62.72 77 GLU A O 1
ATOM 606 N N . ASP A 1 78 ? -5.702 -15.892 7.139 1.00 67.75 78 ASP A N 1
ATOM 607 C CA . ASP A 1 78 ? -6.532 -15.926 8.340 1.00 67.75 78 ASP A CA 1
ATOM 608 C C . ASP A 1 78 ? -6.490 -14.622 9.155 1.00 67.75 78 ASP A C 1
ATOM 610 O O . ASP A 1 78 ? -7.176 -14.519 10.176 1.00 67.75 78 ASP A O 1
ATOM 614 N N . ALA A 1 79 ? -5.736 -13.607 8.716 1.00 73.62 79 ALA A N 1
ATOM 615 C CA . ALA A 1 79 ? -5.686 -12.315 9.381 1.00 73.62 79 ALA A CA 1
ATOM 616 C C . ALA A 1 79 ? -7.098 -11.716 9.490 1.00 73.62 79 ALA A C 1
ATOM 618 O O . ALA A 1 79 ? -7.768 -11.435 8.495 1.00 73.62 79 ALA A O 1
ATOM 619 N N . ARG A 1 80 ? -7.555 -11.510 10.728 1.00 82.19 80 ARG A N 1
ATOM 620 C CA . ARG A 1 80 ? -8.852 -10.879 11.028 1.00 82.19 80 ARG A CA 1
ATOM 621 C C . ARG A 1 80 ? -8.742 -9.386 11.293 1.00 82.19 80 ARG A C 1
ATOM 623 O O . ARG A 1 80 ? -9.725 -8.664 11.151 1.00 82.19 80 ARG A O 1
ATOM 630 N N . LEU A 1 81 ? -7.553 -8.921 11.659 1.00 87.38 81 LEU A N 1
ATOM 631 C CA . LEU A 1 81 ? -7.281 -7.527 11.961 1.00 87.38 81 LEU A CA 1
ATOM 632 C C . LEU A 1 81 ? -5.873 -7.169 11.489 1.00 87.38 81 LEU A C 1
ATOM 634 O O . LEU A 1 81 ? -4.893 -7.820 11.851 1.00 87.38 81 LEU A O 1
ATOM 638 N N . VAL A 1 82 ? -5.777 -6.125 10.674 1.00 90.06 82 VAL A N 1
ATOM 639 C CA . VAL A 1 82 ? -4.513 -5.605 10.153 1.00 90.06 82 VAL A CA 1
ATOM 640 C C . VAL A 1 82 ? -4.434 -4.121 10.478 1.00 90.06 82 VAL A C 1
ATOM 642 O O . VAL A 1 82 ? -5.393 -3.382 10.269 1.00 90.06 82 VAL A O 1
ATOM 645 N N . THR A 1 83 ? -3.298 -3.658 10.983 1.00 92.00 83 THR A N 1
ATOM 646 C CA . THR A 1 83 ? -3.077 -2.254 11.333 1.00 92.00 83 THR A CA 1
ATOM 647 C C . THR A 1 83 ? -1.836 -1.701 10.649 1.00 92.00 83 THR A C 1
ATOM 649 O O . THR A 1 83 ? -0.843 -2.401 10.454 1.00 92.00 83 THR A O 1
ATOM 652 N N . ALA A 1 84 ? -1.891 -0.425 10.283 1.00 91.25 84 ALA A N 1
ATOM 653 C CA . ALA A 1 84 ? -0.748 0.325 9.785 1.00 91.25 84 ALA A CA 1
ATOM 654 C C . ALA A 1 84 ? -0.849 1.792 10.204 1.00 91.25 84 ALA A C 1
ATOM 656 O O . ALA A 1 84 ? -1.935 2.321 10.450 1.00 91.25 84 ALA A O 1
ATOM 657 N N . VAL A 1 85 ? 0.293 2.476 10.252 1.00 92.38 85 VAL A N 1
ATOM 658 C CA . VAL A 1 85 ? 0.340 3.939 10.349 1.00 92.38 85 VAL A CA 1
ATOM 659 C C . VAL A 1 85 ? 0.540 4.488 8.942 1.00 92.38 85 VAL A C 1
ATOM 661 O O . VAL A 1 85 ? 1.652 4.460 8.420 1.00 92.38 85 VAL A O 1
ATOM 664 N N . CYS A 1 86 ? -0.551 4.945 8.330 1.00 90.12 86 CYS A N 1
ATOM 665 C CA . CYS A 1 86 ? -0.584 5.527 6.991 1.00 90.12 86 CYS A CA 1
ATOM 666 C C . CYS A 1 86 ? -0.414 7.048 7.111 1.00 90.12 86 CYS A C 1
ATOM 668 O O . CYS A 1 86 ? -1.267 7.735 7.688 1.00 90.12 86 CYS A O 1
ATOM 670 N N . GLY A 1 87 ? 0.725 7.572 6.654 1.00 86.94 87 GLY A N 1
ATOM 671 C CA . GLY A 1 87 ? 1.108 8.969 6.879 1.00 86.94 87 GLY A CA 1
ATOM 672 C C . GLY A 1 87 ? 1.181 9.319 8.372 1.00 86.94 87 GLY A C 1
ATOM 673 O O . GLY A 1 87 ? 2.130 8.954 9.059 1.00 86.94 87 GLY A O 1
ATOM 674 N N . LYS A 1 88 ? 0.175 10.040 8.883 1.00 88.94 88 LYS A N 1
ATOM 675 C CA . LYS A 1 88 ? 0.032 10.388 10.317 1.00 88.94 88 LYS A CA 1
ATOM 676 C C . LYS A 1 88 ? -1.127 9.664 11.006 1.00 88.94 88 LYS A C 1
ATOM 678 O O . LYS A 1 88 ? -1.331 9.831 12.207 1.00 88.94 88 LYS A O 1
ATOM 683 N N . THR A 1 89 ? -1.908 8.897 10.252 1.00 90.75 89 THR A N 1
ATOM 684 C CA . THR A 1 89 ? -3.157 8.300 10.718 1.00 90.75 89 THR A CA 1
ATOM 685 C C . THR A 1 89 ? -2.957 6.814 10.941 1.00 90.75 89 THR A C 1
ATOM 687 O O . THR A 1 89 ? -2.551 6.087 10.036 1.00 90.75 89 THR A O 1
ATOM 690 N N . ARG A 1 90 ? -3.275 6.337 12.145 1.00 91.75 90 ARG A N 1
ATOM 691 C CA . ARG A 1 90 ? -3.360 4.897 12.384 1.00 91.75 90 ARG A CA 1
ATOM 692 C C . ARG A 1 90 ? -4.645 4.357 11.771 1.00 91.75 90 ARG A C 1
ATOM 694 O O . ARG A 1 90 ? -5.721 4.893 12.033 1.00 91.75 90 ARG A O 1
ATOM 701 N N . VAL A 1 91 ? -4.515 3.327 10.950 1.00 92.94 91 VAL A N 1
ATOM 702 C CA . VAL A 1 91 ? -5.616 2.656 10.266 1.00 92.94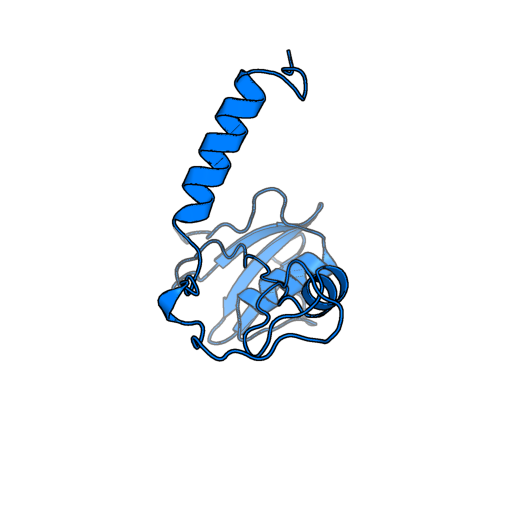 91 VAL A CA 1
ATOM 703 C C . VAL A 1 91 ? -5.695 1.218 10.763 1.00 92.94 91 VAL A C 1
ATOM 705 O O . VAL A 1 91 ? -4.669 0.562 10.957 1.00 92.94 91 VAL A O 1
ATOM 708 N N . TRP A 1 92 ? -6.916 0.738 10.969 1.00 93.94 92 TRP A N 1
ATOM 709 C CA . TRP A 1 92 ? -7.223 -0.666 11.203 1.00 93.94 92 TRP A CA 1
ATOM 710 C C . TRP A 1 92 ? -8.162 -1.154 10.108 1.00 93.94 92 TRP A C 1
ATOM 712 O O . TRP A 1 92 ? -9.166 -0.507 9.802 1.00 93.94 92 TRP A O 1
ATOM 722 N N . LEU A 1 93 ? -7.831 -2.302 9.541 1.00 92.88 93 LEU A N 1
ATOM 723 C CA . LEU A 1 93 ? -8.658 -3.066 8.629 1.00 92.88 93 LEU A CA 1
ATOM 724 C C . LEU A 1 93 ? -9.110 -4.311 9.380 1.00 92.88 93 LEU A C 1
ATOM 726 O O . LEU A 1 93 ? -8.286 -5.155 9.720 1.00 92.88 93 LEU A O 1
ATOM 730 N N . ALA A 1 94 ? -10.402 -4.398 9.677 1.00 92.50 94 ALA A N 1
ATOM 731 C CA . ALA A 1 94 ? -10.987 -5.547 10.356 1.00 92.50 94 ALA A CA 1
ATOM 732 C C . ALA A 1 94 ? -11.836 -6.343 9.369 1.00 92.50 94 ALA A C 1
ATOM 734 O O . ALA A 1 94 ? -12.613 -5.757 8.609 1.00 92.50 94 ALA A O 1
ATOM 735 N N . ARG A 1 95 ? -11.702 -7.665 9.392 1.00 89.88 95 ARG A N 1
ATOM 736 C CA . ARG A 1 95 ? -12.539 -8.573 8.616 1.00 89.88 95 ARG A CA 1
ATOM 737 C C . ARG A 1 95 ? -13.839 -8.835 9.374 1.00 89.88 95 ARG A C 1
ATOM 739 O O . ARG A 1 95 ? -13.815 -9.352 10.486 1.00 89.88 95 ARG A O 1
ATOM 746 N N . ASP A 1 96 ? -14.958 -8.479 8.758 1.00 87.56 96 ASP A N 1
ATOM 747 C CA . ASP A 1 96 ? -16.318 -8.717 9.239 1.00 87.56 96 ASP A CA 1
ATOM 748 C C . ASP A 1 96 ? -17.065 -9.548 8.185 1.00 87.56 96 ASP A C 1
ATOM 750 O O . ASP A 1 96 ? -17.416 -9.056 7.107 1.00 87.56 96 ASP A O 1
ATOM 754 N N . GLY A 1 97 ? -17.198 -10.851 8.452 1.00 85.81 97 GLY A N 1
ATOM 755 C CA . GLY A 1 97 ? -17.653 -11.840 7.472 1.00 85.81 97 GLY A CA 1
ATOM 756 C C . GLY A 1 97 ? -16.754 -11.879 6.228 1.00 85.81 97 GLY A C 1
ATOM 757 O O . GLY A 1 97 ? -15.557 -12.171 6.311 1.00 85.81 97 GLY A O 1
ATOM 758 N N . ASP A 1 98 ? -17.337 -11.540 5.076 1.00 86.25 98 ASP A N 1
ATOM 759 C CA . ASP A 1 98 ? -16.674 -11.561 3.763 1.00 86.25 98 ASP A CA 1
ATOM 760 C C . ASP A 1 98 ? -16.104 -10.201 3.335 1.00 86.25 98 ASP A C 1
ATOM 762 O O . ASP A 1 98 ? -15.710 -10.020 2.182 1.00 86.25 98 ASP A O 1
ATOM 766 N N . ARG A 1 99 ? -16.103 -9.200 4.224 1.00 90.88 99 ARG A N 1
ATOM 767 C CA . ARG A 1 99 ? -15.669 -7.840 3.887 1.00 90.88 99 ARG A CA 1
ATOM 768 C C . ARG A 1 99 ? -14.690 -7.281 4.906 1.00 90.88 99 ARG A C 1
ATOM 770 O O . ARG A 1 99 ? -14.776 -7.519 6.103 1.00 90.88 99 ARG A O 1
ATOM 777 N N . TRP A 1 100 ? -13.787 -6.461 4.402 1.00 92.94 100 TRP A N 1
ATOM 778 C CA . TRP A 1 100 ? -12.869 -5.628 5.150 1.00 92.94 100 TRP A CA 1
ATOM 779 C C . TRP A 1 100 ? -13.496 -4.264 5.403 1.00 92.94 100 TRP A C 1
ATOM 781 O O . TRP A 1 100 ? -13.923 -3.571 4.475 1.00 92.94 100 TRP A O 1
ATOM 791 N N . LEU A 1 101 ? -13.525 -3.886 6.674 1.00 93.38 101 LEU A N 1
ATOM 792 C CA . LEU A 1 101 ? -13.991 -2.602 7.174 1.00 93.38 101 LEU A CA 1
ATOM 793 C C . LEU A 1 101 ? -12.797 -1.770 7.630 1.00 93.38 101 LEU A C 1
ATOM 795 O O . LEU A 1 101 ? -11.837 -2.308 8.175 1.00 93.38 101 LEU A O 1
ATOM 799 N N . MET A 1 102 ? -12.880 -0.454 7.446 1.00 94.38 102 MET A N 1
ATOM 800 C CA . MET A 1 102 ? -11.797 0.468 7.780 1.00 94.38 102 MET A CA 1
ATOM 801 C C . MET A 1 102 ? -12.153 1.341 8.983 1.00 94.38 102 MET A C 1
ATOM 803 O O . MET A 1 102 ? -13.245 1.910 9.074 1.00 94.38 102 MET A O 1
ATOM 807 N N . TYR A 1 103 ? -11.184 1.498 9.875 1.00 93.31 103 TYR A N 1
ATOM 808 C CA . TYR A 1 103 ? -11.211 2.402 11.016 1.00 93.31 103 TYR A CA 1
ATOM 809 C C . TYR A 1 103 ? -9.977 3.292 10.936 1.00 93.31 103 TYR A C 1
ATOM 811 O O . TYR A 1 103 ? -8.870 2.791 10.759 1.00 93.31 103 TYR A O 1
ATOM 819 N N . ALA A 1 104 ? -10.150 4.605 11.050 1.00 91.50 104 ALA A N 1
ATOM 820 C CA . ALA A 1 104 ? -9.062 5.567 10.897 1.00 91.50 104 ALA A CA 1
ATOM 821 C C . ALA A 1 104 ? -8.993 6.492 12.113 1.00 91.50 104 ALA A C 1
ATOM 823 O O . ALA A 1 104 ? -10.009 7.023 12.564 1.00 91.50 104 ALA A O 1
ATOM 824 N N . GLY A 1 105 ? -7.795 6.665 12.669 1.00 87.25 105 GLY A N 1
ATOM 825 C CA . GLY A 1 105 ? -7.519 7.456 13.872 1.00 87.25 105 GLY A CA 1
ATOM 826 C C . GLY A 1 105 ? -7.991 6.794 15.170 1.00 87.25 105 GLY A C 1
ATOM 827 O O . GLY A 1 105 ? -7.271 6.815 16.164 1.00 87.25 105 GLY A O 1
ATOM 828 N N . THR A 1 106 ? -9.161 6.152 15.159 1.00 82.56 106 THR A N 1
ATOM 829 C CA . THR A 1 106 ? -9.705 5.394 16.293 1.00 82.56 106 THR A CA 1
ATOM 830 C C . THR A 1 106 ? -10.367 4.106 15.810 1.00 82.56 106 THR A C 1
ATOM 832 O O . THR A 1 106 ? -11.046 4.120 14.786 1.00 82.56 106 THR A O 1
ATOM 835 N N . GLN A 1 107 ? -10.269 3.025 16.586 1.00 79.75 107 GLN A N 1
ATOM 836 C CA . GLN A 1 107 ? -10.981 1.766 16.315 1.00 79.75 107 GLN A CA 1
ATOM 837 C C . GLN A 1 107 ? -12.474 1.820 16.706 1.00 79.75 107 GLN A C 1
ATOM 839 O O . GLN A 1 107 ? -13.234 0.902 16.424 1.00 79.75 107 GLN A O 1
ATOM 844 N N . ARG A 1 108 ? -12.929 2.905 17.353 1.00 79.25 108 ARG A N 1
ATOM 845 C CA . ARG A 1 108 ? -14.320 3.047 17.823 1.00 79.25 108 ARG A CA 1
ATOM 846 C C . ARG A 1 108 ? -15.292 3.487 16.734 1.00 79.25 108 ARG A C 1
ATOM 848 O O . ARG A 1 108 ? -16.484 3.227 16.848 1.00 79.25 108 ARG A O 1
ATOM 855 N N . SER A 1 109 ? -14.802 4.190 15.714 1.00 80.75 109 SER A N 1
ATOM 856 C CA . SER A 1 109 ? -15.642 4.751 14.657 1.00 80.75 109 SER A CA 1
ATOM 857 C C . SER A 1 109 ? -15.242 4.192 13.302 1.00 80.75 109 SER A C 1
ATOM 859 O O . SER A 1 109 ? -14.148 4.453 12.799 1.00 80.75 109 SER A O 1
ATOM 861 N N . ARG A 1 110 ? -16.149 3.409 12.718 1.00 88.75 110 ARG A N 1
ATOM 862 C CA . ARG A 1 110 ? -15.985 2.821 11.390 1.00 88.75 110 ARG A CA 1
ATOM 863 C C . ARG A 1 110 ? -16.218 3.867 10.301 1.00 88.75 110 ARG A C 1
ATOM 865 O O . ARG A 1 110 ? -17.212 4.597 10.342 1.00 88.75 110 ARG A O 1
ATOM 872 N N . ARG A 1 111 ? -15.384 3.854 9.262 1.00 89.75 111 ARG A N 1
ATOM 873 C CA . ARG A 1 111 ? -15.643 4.558 7.996 1.00 89.75 111 ARG A CA 1
ATOM 874 C C . ARG A 1 111 ? -16.859 3.931 7.306 1.00 89.75 111 ARG A C 1
ATOM 876 O O . ARG A 1 111 ? -16.890 2.733 7.047 1.00 89.75 111 ARG A O 1
ATOM 883 N N . ARG A 1 112 ? -17.919 4.716 7.086 1.00 90.06 112 ARG A N 1
ATOM 884 C CA . ARG A 1 112 ? -19.177 4.232 6.471 1.00 90.06 112 ARG A CA 1
ATOM 885 C C . ARG A 1 112 ? -19.112 4.183 4.946 1.00 90.06 112 ARG A C 1
ATOM 887 O O . ARG A 1 112 ? -19.880 3.457 4.333 1.00 90.06 112 ARG A O 1
ATOM 894 N N . ASP A 1 113 ? -18.202 4.956 4.380 1.00 91.19 113 ASP A N 1
ATOM 895 C CA . ASP A 1 113 ? -17.893 5.110 2.962 1.00 91.19 113 ASP A CA 1
ATOM 896 C C . ASP A 1 113 ? -16.977 4.004 2.419 1.00 91.19 113 ASP A C 1
ATOM 898 O O . ASP A 1 113 ? -16.628 4.023 1.243 1.00 91.19 113 ASP A O 1
ATOM 902 N N . PHE A 1 114 ? -16.587 3.035 3.253 1.00 91.81 114 PHE A N 1
ATOM 903 C CA . PHE A 1 114 ? -15.646 1.994 2.869 1.00 91.81 114 PHE A CA 1
ATOM 904 C C . PHE A 1 114 ? -16.091 0.599 3.31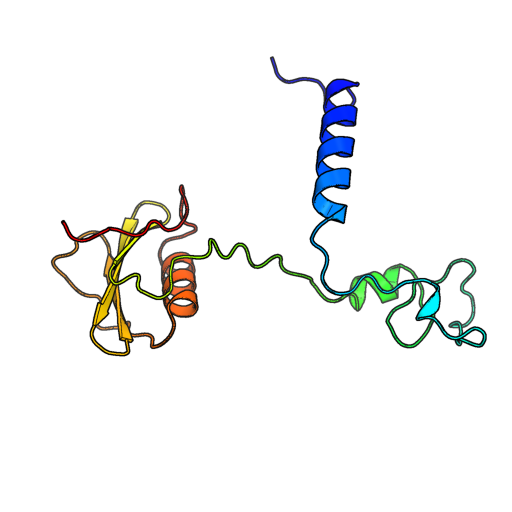9 1.00 91.81 114 PHE A C 1
ATOM 906 O O . PHE A 1 114 ? -16.318 0.348 4.504 1.00 91.81 114 PHE A O 1
ATOM 913 N N . ALA A 1 115 ? -16.134 -0.326 2.363 1.00 91.75 115 ALA A N 1
ATOM 914 C CA . ALA A 1 115 ? -16.141 -1.765 2.589 1.00 91.75 115 ALA A CA 1
ATOM 915 C C . ALA A 1 115 ? -15.566 -2.454 1.345 1.00 91.75 115 ALA A C 1
ATOM 917 O O . ALA A 1 115 ? -15.929 -2.098 0.225 1.00 91.75 115 ALA A O 1
ATOM 918 N N . SER A 1 116 ? -14.693 -3.442 1.527 1.00 89.88 116 SER A N 1
ATOM 919 C CA . SER A 1 116 ? -14.038 -4.139 0.413 1.00 89.88 116 SER A CA 1
ATOM 920 C C . SER A 1 116 ? -14.018 -5.646 0.641 1.00 89.88 116 SER A C 1
ATOM 922 O O . SER A 1 116 ? -13.640 -6.059 1.729 1.00 89.88 116 SER A O 1
ATOM 924 N N . PRO A 1 117 ? -14.342 -6.497 -0.345 1.00 90.69 117 PRO A N 1
ATOM 925 C CA . PRO A 1 117 ? -14.152 -7.942 -0.202 1.00 90.69 117 PRO A CA 1
ATOM 926 C C . PRO A 1 117 ? -12.666 -8.343 -0.170 1.00 90.69 117 PRO A C 1
ATOM 928 O O . PRO A 1 117 ? -12.307 -9.367 0.402 1.00 90.69 117 PRO A O 1
ATOM 931 N N . HIS A 1 118 ? -11.779 -7.518 -0.734 1.00 88.06 118 HIS A N 1
ATOM 932 C CA . HIS A 1 118 ? -10.355 -7.829 -0.870 1.00 88.06 118 HIS A CA 1
ATOM 933 C C . HIS A 1 118 ? -9.493 -6.979 0.070 1.00 88.06 118 HIS A C 1
ATOM 935 O O . HIS A 1 118 ? -9.640 -5.751 0.108 1.00 88.06 118 HIS A O 1
ATOM 941 N N . LEU A 1 119 ? -8.563 -7.633 0.780 1.00 87.38 119 LEU A N 1
ATOM 942 C CA . LEU A 1 119 ? -7.609 -6.984 1.689 1.00 87.38 119 LEU A CA 1
ATOM 943 C C . LEU A 1 119 ? -6.687 -6.016 0.939 1.00 87.38 119 LEU A C 1
ATOM 945 O O . LEU A 1 119 ? -6.564 -4.869 1.350 1.00 87.38 119 LEU A O 1
ATOM 949 N N . ALA A 1 120 ? -6.114 -6.438 -0.191 1.00 88.62 120 ALA A N 1
ATOM 950 C CA . ALA A 1 120 ? -5.213 -5.601 -0.988 1.00 88.62 120 ALA A CA 1
ATOM 951 C C . ALA A 1 120 ? -5.882 -4.285 -1.423 1.00 88.62 120 ALA A C 1
ATOM 953 O O . ALA A 1 120 ? -5.333 -3.201 -1.241 1.00 88.62 120 ALA A O 1
ATOM 954 N N . HIS A 1 121 ? -7.131 -4.356 -1.898 1.00 90.69 121 HIS A N 1
ATOM 955 C CA . HIS A 1 121 ? -7.907 -3.160 -2.232 1.00 90.69 121 HIS A CA 1
ATOM 956 C C . HIS A 1 121 ? -8.134 -2.258 -1.005 1.00 90.69 121 HIS A C 1
ATOM 958 O O . HIS A 1 121 ? -8.063 -1.033 -1.113 1.00 90.69 121 HIS A O 1
ATOM 964 N N . ALA A 1 122 ? -8.350 -2.839 0.178 1.00 91.62 122 ALA A N 1
ATOM 965 C CA . ALA A 1 122 ? -8.486 -2.073 1.413 1.00 91.62 122 ALA A CA 1
ATOM 966 C C . ALA A 1 122 ? -7.188 -1.381 1.844 1.00 91.62 122 ALA A C 1
ATOM 968 O O . ALA A 1 122 ? -7.228 -0.221 2.259 1.00 91.62 122 ALA A O 1
ATOM 969 N N . GLN A 1 123 ? -6.049 -2.053 1.685 1.00 90.62 123 GLN A N 1
ATOM 970 C CA . GLN A 1 123 ? -4.729 -1.488 1.951 1.00 90.62 123 GLN A CA 1
ATOM 971 C C . GLN A 1 123 ? -4.431 -0.327 1.004 1.00 90.62 123 GLN A C 1
ATOM 973 O O . GLN A 1 123 ? -4.181 0.784 1.463 1.00 90.62 123 GLN A O 1
ATOM 978 N N . HIS A 1 124 ? -4.576 -0.532 -0.306 1.00 89.94 124 HIS A N 1
ATOM 979 C CA . HIS A 1 124 ? -4.342 0.522 -1.294 1.00 89.94 124 HIS A CA 1
ATOM 980 C C . HIS A 1 124 ? -5.290 1.709 -1.136 1.00 89.94 124 HIS A C 1
ATOM 982 O O . HIS A 1 124 ? -4.878 2.851 -1.326 1.00 89.94 124 HIS A O 1
ATOM 988 N N . THR A 1 125 ? -6.543 1.475 -0.739 1.00 92.06 125 THR A N 1
ATOM 989 C CA . THR A 1 125 ? -7.476 2.575 -0.462 1.00 92.06 125 THR A CA 1
ATOM 990 C C . THR A 1 125 ? -7.031 3.382 0.758 1.00 92.06 125 THR A C 1
ATOM 992 O O . THR A 1 125 ? -7.035 4.611 0.714 1.00 92.06 125 THR A O 1
ATOM 995 N N . ALA A 1 126 ? -6.594 2.720 1.835 1.00 91.81 126 ALA A N 1
ATOM 996 C CA . ALA A 1 126 ? -6.035 3.411 2.996 1.00 91.81 126 ALA A CA 1
ATOM 997 C C . ALA A 1 126 ? -4.775 4.211 2.629 1.00 91.81 126 ALA A C 1
ATOM 999 O O . ALA A 1 126 ? -4.625 5.351 3.066 1.00 91.81 126 ALA A O 1
ATOM 1000 N N . GLU A 1 127 ? -3.910 3.655 1.784 1.00 92.19 127 GLU A N 1
ATOM 1001 C CA . GLU A 1 127 ? -2.701 4.324 1.302 1.00 92.19 127 GLU A CA 1
ATOM 1002 C C . GLU A 1 127 ? -3.019 5.537 0.424 1.00 92.19 127 GLU A C 1
ATOM 1004 O O . GLU A 1 127 ? -2.401 6.589 0.575 1.00 92.19 127 GLU A O 1
ATOM 1009 N N . ALA A 1 128 ? -4.028 5.431 -0.443 1.00 92.25 128 ALA A N 1
ATOM 1010 C CA . ALA A 1 128 ? -4.498 6.540 -1.267 1.00 92.25 128 ALA A CA 1
ATOM 1011 C C . ALA A 1 128 ? -5.110 7.672 -0.426 1.00 92.25 128 ALA A C 1
ATOM 1013 O O . ALA A 1 128 ? -4.967 8.844 -0.767 1.00 92.25 128 ALA A O 1
ATOM 1014 N N . TRP A 1 129 ? -5.795 7.340 0.672 1.00 92.44 129 TRP A N 1
ATOM 1015 C CA . TRP A 1 129 ? -6.483 8.323 1.514 1.00 92.44 129 TRP A CA 1
ATOM 1016 C C . TRP A 1 129 ? -5.585 8.973 2.565 1.00 92.44 129 TRP A C 1
ATOM 1018 O O . TRP A 1 129 ? -5.762 10.149 2.880 1.00 92.44 129 TRP A O 1
ATOM 1028 N N . TYR A 1 130 ? -4.649 8.217 3.134 1.00 91.12 130 TYR A N 1
ATOM 1029 C CA . TYR A 1 130 ? -3.867 8.642 4.298 1.00 91.12 130 TYR A CA 1
ATOM 1030 C C . TYR A 1 130 ? -2.357 8.687 4.041 1.00 91.12 130 TYR A C 1
ATOM 1032 O O . TYR A 1 130 ? -1.617 9.213 4.875 1.00 91.12 130 TYR A O 1
ATOM 1040 N N . GLY A 1 131 ? -1.899 8.194 2.891 1.00 90.56 131 GLY A N 1
ATOM 1041 C CA . GLY A 1 131 ? -0.491 8.099 2.516 1.00 90.56 131 GLY A CA 1
ATOM 1042 C C . GLY A 1 131 ? 0.114 6.715 2.783 1.00 90.56 131 GLY A C 1
ATOM 1043 O O . GLY A 1 131 ? -0.519 5.866 3.410 1.00 90.56 131 GLY A O 1
ATOM 1044 N N . PRO A 1 132 ? 1.357 6.478 2.331 1.00 88.06 132 PRO A N 1
ATOM 1045 C CA . PRO A 1 132 ? 2.013 5.178 2.450 1.00 88.06 132 PRO A CA 1
ATOM 1046 C C . PRO A 1 132 ? 2.208 4.752 3.920 1.00 88.06 132 PRO A C 1
ATOM 1048 O O . PRO A 1 132 ? 2.342 5.613 4.803 1.00 88.06 132 PRO A O 1
ATOM 1051 N N . PRO A 1 133 ? 2.252 3.436 4.207 1.00 88.88 133 PRO A N 1
ATOM 1052 C CA . PRO A 1 133 ? 2.395 2.932 5.562 1.00 88.88 133 PRO A CA 1
ATOM 1053 C C . PRO A 1 133 ? 3.862 3.016 6.000 1.00 88.88 133 PRO A C 1
ATOM 1055 O O . PRO A 1 133 ? 4.732 2.370 5.421 1.00 88.88 133 PRO A O 1
ATOM 1058 N N . ALA A 1 134 ? 4.152 3.779 7.057 1.00 81.94 134 ALA A N 1
ATOM 1059 C CA . ALA A 1 134 ? 5.527 4.059 7.488 1.00 81.94 134 ALA A CA 1
ATOM 1060 C C . ALA A 1 134 ? 6.320 2.810 7.932 1.00 81.94 134 ALA A C 1
ATOM 1062 O O . ALA A 1 134 ? 7.545 2.808 7.873 1.00 81.94 134 ALA A O 1
ATOM 1063 N N . GLY A 1 135 ? 5.627 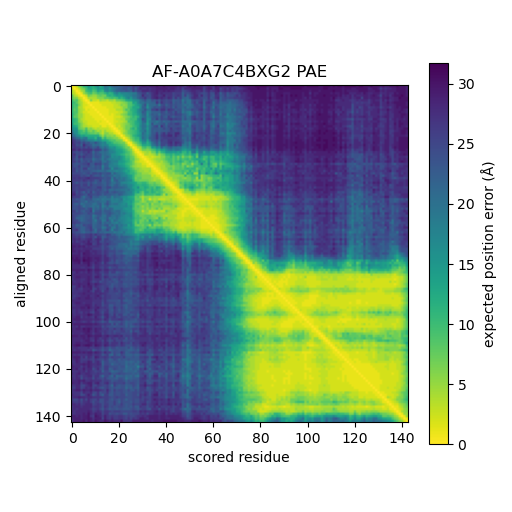1.757 8.378 1.00 81.50 135 GLY A N 1
ATOM 1064 C CA . GLY A 1 135 ? 6.219 0.489 8.831 1.00 81.50 135 GLY A CA 1
ATOM 1065 C C . GLY A 1 135 ? 5.579 -0.745 8.192 1.00 81.50 135 GLY A C 1
ATOM 1066 O O . GLY A 1 135 ? 5.641 -1.833 8.765 1.00 81.50 135 GLY A O 1
ATOM 1067 N N . GLY A 1 136 ? 4.911 -0.565 7.048 1.00 85.81 136 GLY A N 1
ATOM 1068 C CA . GLY A 1 136 ? 4.102 -1.611 6.426 1.00 85.81 136 GLY A CA 1
ATOM 1069 C C . GLY A 1 136 ? 2.855 -1.983 7.236 1.00 85.81 136 GLY A C 1
ATOM 1070 O O . GLY A 1 136 ? 2.533 -1.376 8.262 1.00 85.81 136 GLY A O 1
ATOM 1071 N N . TRP A 1 137 ? 2.139 -2.988 6.740 1.00 86.44 137 TRP A N 1
ATOM 1072 C CA . TRP A 1 137 ? 0.948 -3.539 7.380 1.00 86.44 137 TRP A CA 1
ATOM 1073 C C . TRP A 1 137 ? 1.319 -4.654 8.357 1.00 86.44 137 TRP A C 1
ATOM 1075 O O . TRP A 1 137 ? 2.126 -5.522 8.040 1.00 86.44 137 TRP A O 1
ATOM 1085 N N . GLN A 1 138 ? 0.720 -4.628 9.545 1.00 87.50 138 GLN A N 1
ATOM 1086 C CA . GLN A 1 138 ? 0.981 -5.569 10.633 1.00 87.50 138 GLN A CA 1
ATOM 1087 C C . GLN A 1 138 ? -0.303 -6.325 10.975 1.00 87.50 138 GLN A C 1
ATOM 1089 O O . GLN A 1 138 ? -1.358 -5.703 11.103 1.00 87.50 138 GLN A O 1
ATOM 1094 N N . VAL A 1 139 ? -0.231 -7.646 11.155 1.00 85.00 139 VAL A N 1
ATOM 1095 C CA . VAL A 1 139 ? -1.365 -8.415 11.695 1.00 85.00 139 VAL A CA 1
ATOM 1096 C C . VAL A 1 139 ? -1.438 -8.198 13.196 1.00 85.00 139 VAL A C 1
ATOM 1098 O O . VAL A 1 139 ? -0.475 -8.461 13.917 1.00 85.00 139 VAL A O 1
ATOM 1101 N N . GLU A 1 140 ? -2.595 -7.770 13.679 1.00 79.50 140 GLU A N 1
ATOM 1102 C CA . GLU A 1 140 ? -2.883 -7.742 15.104 1.00 79.50 140 GLU A CA 1
ATOM 1103 C C . GLU A 1 140 ? -3.535 -9.079 15.467 1.00 79.50 140 GLU A C 1
ATOM 1105 O O . GLU A 1 140 ? -4.648 -9.386 15.038 1.00 79.50 140 GLU A O 1
ATOM 1110 N N . ARG A 1 141 ? -2.801 -9.929 16.193 1.00 64.25 141 ARG A N 1
ATOM 1111 C CA . ARG A 1 141 ? -3.362 -11.175 16.724 1.00 64.25 141 ARG A CA 1
ATOM 1112 C C . ARG A 1 141 ? -4.238 -10.824 17.921 1.00 64.25 141 ARG A C 1
ATOM 1114 O O . ARG A 1 141 ? -3.737 -10.265 18.896 1.00 64.25 141 ARG A O 1
ATOM 1121 N N . GLU A 1 142 ? -5.524 -11.151 17.831 1.00 55.50 142 GLU A N 1
ATOM 1122 C CA . GLU A 1 142 ? -6.416 -11.177 18.992 1.00 55.50 142 GLU A CA 1
ATOM 1123 C C . GLU A 1 142 ? -5.787 -12.073 20.069 1.00 55.50 142 GLU A C 1
ATOM 1125 O O . GLU A 1 142 ? -5.285 -13.160 19.766 1.00 55.50 142 GLU A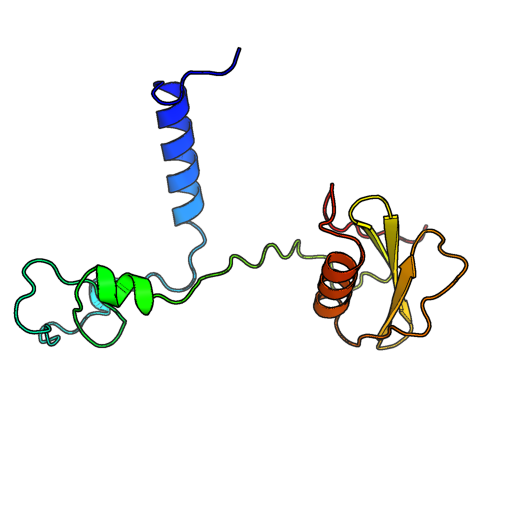 O 1
ATOM 1130 N N . ARG A 1 143 ? -5.730 -11.563 21.299 1.00 43.12 143 ARG A N 1
ATOM 1131 C CA . ARG A 1 143 ? -5.177 -12.259 22.461 1.00 43.12 143 ARG A CA 1
ATOM 1132 C C . ARG A 1 143 ? -6.276 -12.995 23.207 1.00 43.12 143 ARG A C 1
ATOM 1134 O O . ARG A 1 143 ? -7.375 -12.410 23.309 1.00 43.12 143 ARG A O 1
#